Protein AF-A0A0A8EQR8-F1 (afdb_monomer)

Secondary structure (DSSP, 8-state):
---SSGGGGGGS-GGG-S---SSHHHHHHHHHHHHHHHGGGBS-HHHH-HHHHHHHHHHHHHHHHTT--EEEEEEETTTTEEEEEEE--SS-SS-TTSPPPP---

Sequence (105 aa):
MVPLEPANWLLKNASFAKGTFHDADESAAWFGKQIADYADRFDGFHAKDPETLQAQVNSARETVDQGRDVVGGWWINGGTTFYAVHLIACPNFFRPEHPCPKRLR

Solvent-accessible surface area (backbone atoms only — not comparable to full-atom values): 6282 Å² total; per-residue (Å²): 133,84,63,98,44,75,70,53,56,49,78,45,66,59,87,76,53,93,73,86,68,94,49,34,65,61,44,21,52,54,51,42,50,57,51,61,79,45,26,90,50,41,61,50,72,68,70,46,33,68,68,54,46,50,51,50,27,53,52,41,23,59,37,37,65,66,19,31,67,38,82,47,76,44,42,18,77,84,70,75,40,78,50,73,54,72,48,73,35,69,66,20,66,93,47,66,85,52,58,66,65,73,77,88,127

Foldseek 3Di:
DDDPDQLCVLVDACVVDPDDDDALLVVLVVVLVVQQVCLVFFPDPLSNDPVSSVVLSVVSSVQLNLQAKDWDWGAGPNRPDIDIDIDHGPCHPVCVVRHGHDDDD

Radius of gyration: 14.12 Å; Cα contacts (8 Å, |Δi|>4): 139; chains: 1; bounding box: 33×27×35 Å

Nearest PDB structures (foldseek):
  7sqc-assembly1_Z3  TM=4.865E-01  e=6.065E+00  Chlamydomonas reinhardtii
  4cyj-assembly1_A  TM=3.561E-01  e=2.353E+00  Thermochaetoides thermophila
  4czx-assembly1_B-2  TM=3.167E-01  e=2.353E+00  Neurospora crassa
  4czy-assembly1_B  TM=2.888E-01  e=6.065E+00  Neurospora crassa

pLDDT: mean 92.03, std 10.03, range [43.25, 98.62]

Structure (mmCIF, N/CA/C/O backbone):
data_AF-A0A0A8EQR8-F1
#
_entry.id   AF-A0A0A8EQR8-F1
#
loop_
_atom_site.group_PDB
_atom_site.id
_atom_site.type_symbol
_atom_site.label_atom_id
_atom_site.label_alt_id
_atom_site.label_comp_id
_atom_site.label_asym_id
_atom_site.label_entity_id
_atom_site.label_seq_id
_atom_site.pdbx_PDB_ins_code
_atom_site.Cartn_x
_atom_site.Cartn_y
_atom_site.Cartn_z
_atom_site.occupancy
_atom_site.B_iso_or_equiv
_atom_site.auth_seq_id
_atom_site.auth_comp_id
_atom_site.auth_asym_id
_atom_site.auth_atom_id
_atom_site.pdbx_PDB_model_num
ATOM 1 N N . MET A 1 1 ? 17.760 0.716 8.483 1.00 54.12 1 MET A N 1
ATOM 2 C CA . MET A 1 1 ? 17.9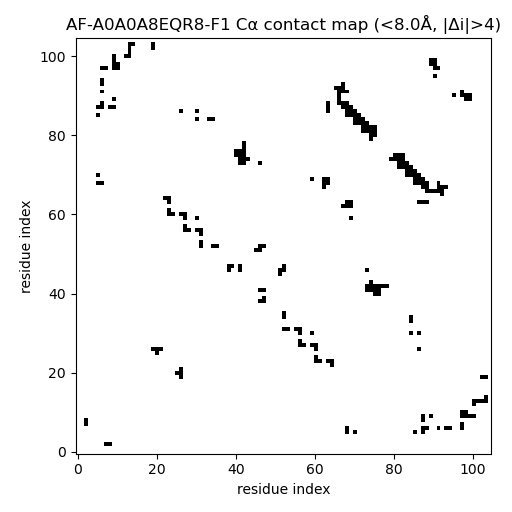04 2.081 7.932 1.00 54.12 1 MET A CA 1
ATOM 3 C C . MET A 1 1 ? 16.836 2.263 6.870 1.00 54.12 1 MET A C 1
ATOM 5 O O . MET A 1 1 ? 16.788 1.449 5.953 1.00 54.12 1 MET A O 1
ATOM 9 N N . VAL A 1 2 ? 15.964 3.256 7.039 1.00 61.03 2 VAL A N 1
ATOM 10 C CA . VAL A 1 2 ? 14.925 3.603 6.056 1.00 61.03 2 VAL A CA 1
ATOM 11 C C . VAL A 1 2 ? 15.612 4.284 4.865 1.00 61.03 2 VAL A C 1
ATOM 13 O O . VAL A 1 2 ? 16.533 5.072 5.094 1.00 61.03 2 VAL A O 1
ATOM 16 N N . PRO A 1 3 ? 15.271 3.944 3.612 1.00 68.19 3 PRO A N 1
ATOM 17 C CA . PRO A 1 3 ? 15.850 4.623 2.462 1.00 68.19 3 PRO A CA 1
ATOM 18 C C . PRO A 1 3 ? 15.478 6.114 2.436 1.00 68.19 3 PRO A C 1
ATOM 20 O O . PRO A 1 3 ? 14.398 6.492 2.875 1.00 68.19 3 PRO A O 1
ATOM 23 N N . LEU A 1 4 ? 16.377 6.942 1.891 1.00 78.94 4 LEU A N 1
ATOM 24 C CA . LEU A 1 4 ? 16.180 8.395 1.744 1.00 78.94 4 LEU A CA 1
ATOM 25 C C . LEU A 1 4 ? 15.000 8.747 0.825 1.00 78.94 4 LEU A C 1
ATOM 27 O O . LEU A 1 4 ? 14.360 9.774 1.011 1.00 78.94 4 LEU A O 1
ATOM 31 N N . GLU A 1 5 ? 14.714 7.881 -0.148 1.00 90.38 5 GLU A N 1
ATOM 32 C CA . GLU A 1 5 ? 13.605 8.013 -1.096 1.00 90.38 5 GLU A CA 1
ATOM 33 C C . GLU A 1 5 ? 12.893 6.658 -1.202 1.00 90.38 5 GLU A C 1
ATOM 35 O O . GLU A 1 5 ? 13.586 5.634 -1.171 1.00 90.38 5 GLU A O 1
ATOM 40 N N . PRO A 1 6 ? 11.559 6.608 -1.368 1.00 92.75 6 PRO A N 1
ATOM 41 C CA . PRO A 1 6 ? 10.827 5.346 -1.491 1.00 92.75 6 PRO A CA 1
ATOM 42 C C . PRO A 1 6 ? 11.402 4.420 -2.576 1.00 92.75 6 PRO A C 1
ATOM 44 O O . PRO A 1 6 ? 11.717 3.269 -2.284 1.00 92.75 6 PRO A O 1
ATOM 47 N N . ALA A 1 7 ? 11.684 4.935 -3.774 1.00 94.75 7 ALA A N 1
ATOM 48 C CA . ALA A 1 7 ? 12.271 4.164 -4.872 1.00 94.75 7 ALA A CA 1
ATOM 49 C C . ALA A 1 7 ? 13.585 3.437 -4.515 1.00 94.75 7 ALA A C 1
ATOM 51 O O . ALA A 1 7 ? 13.881 2.379 -5.069 1.00 94.75 7 ALA A O 1
ATOM 52 N N . ASN A 1 8 ? 14.365 3.928 -3.542 1.00 93.25 8 ASN A N 1
ATOM 53 C CA . ASN A 1 8 ? 15.611 3.274 -3.119 1.00 93.25 8 ASN A CA 1
ATOM 54 C C . ASN A 1 8 ? 15.380 1.928 -2.403 1.00 93.25 8 ASN A C 1
ATOM 56 O O . ASN A 1 8 ? 16.344 1.207 -2.132 1.00 93.25 8 ASN A O 1
ATOM 60 N N . TRP A 1 9 ? 14.129 1.547 -2.124 1.00 91.81 9 TRP A N 1
ATOM 61 C CA . TRP A 1 9 ? 13.776 0.168 -1.779 1.00 91.81 9 TRP A CA 1
ATOM 62 C C . TRP A 1 9 ? 14.125 -0.828 -2.894 1.00 91.81 9 TRP A C 1
ATOM 64 O O . TRP A 1 9 ? 14.521 -1.945 -2.571 1.00 91.81 9 TRP A O 1
ATOM 74 N N . LEU A 1 10 ? 14.087 -0.428 -4.172 1.00 92.50 10 LEU A N 1
ATOM 75 C CA . LEU A 1 10 ? 14.487 -1.278 -5.308 1.00 92.50 10 LEU A CA 1
ATOM 76 C C . LEU A 1 10 ? 15.977 -1.654 -5.276 1.00 92.50 10 LEU A C 1
ATOM 78 O O . LEU A 1 10 ? 16.374 -2.687 -5.807 1.00 92.50 10 LEU A O 1
ATOM 82 N N . LEU A 1 11 ? 16.803 -0.840 -4.611 1.00 90.81 11 LEU A N 1
ATOM 83 C CA . LEU A 1 11 ? 18.234 -1.095 -4.432 1.00 90.81 11 LEU A CA 1
ATOM 84 C C . LEU A 1 11 ? 18.528 -2.045 -3.261 1.00 90.81 11 LEU A C 1
ATOM 86 O O . LEU A 1 11 ? 19.671 -2.469 -3.072 1.00 90.81 11 LEU A O 1
ATOM 90 N N . LYS A 1 12 ? 17.530 -2.344 -2.420 1.00 87.62 12 LYS A N 1
ATOM 91 C CA . LYS A 1 12 ? 17.676 -3.294 -1.313 1.00 87.62 12 LYS A CA 1
ATOM 92 C C . LYS A 1 12 ? 17.541 -4.726 -1.824 1.00 87.62 12 LYS A C 1
ATOM 94 O O . LYS A 1 12 ? 17.070 -4.985 -2.926 1.00 87.62 12 LYS A O 1
ATOM 99 N N . ASN A 1 13 ? 17.975 -5.681 -1.002 1.00 87.12 13 ASN A N 1
ATOM 100 C CA . ASN A 1 13 ? 17.767 -7.090 -1.318 1.00 87.12 13 ASN A CA 1
ATOM 101 C C . ASN A 1 13 ? 16.258 -7.375 -1.420 1.00 87.12 13 ASN A C 1
ATOM 103 O O . ASN A 1 13 ? 15.488 -6.932 -0.567 1.00 87.12 13 ASN A O 1
ATOM 107 N N . ALA A 1 14 ? 15.853 -8.138 -2.437 1.00 84.06 14 ALA A N 1
ATOM 108 C CA . ALA A 1 14 ? 14.459 -8.506 -2.659 1.00 84.06 14 ALA A CA 1
ATOM 109 C C . ALA A 1 14 ? 13.826 -9.203 -1.440 1.00 84.06 14 ALA A C 1
ATOM 111 O O . ALA A 1 14 ? 12.624 -9.089 -1.244 1.00 84.06 14 ALA A O 1
ATOM 112 N N . SER A 1 15 ? 14.616 -9.860 -0.580 1.00 84.56 15 SER A N 1
ATOM 113 C CA . SER A 1 15 ? 14.138 -10.499 0.656 1.00 84.56 15 SER A CA 1
ATOM 114 C C . SER A 1 15 ? 13.469 -9.544 1.654 1.00 84.56 15 SER A C 1
ATOM 116 O O . SER A 1 15 ? 12.795 -10.000 2.576 1.00 84.56 15 SER A O 1
ATOM 118 N N . PHE A 1 16 ? 13.642 -8.227 1.495 1.00 86.25 16 PHE A N 1
ATOM 119 C CA . PHE A 1 16 ? 12.928 -7.222 2.284 1.00 86.25 16 PHE A CA 1
ATOM 120 C C . PHE A 1 16 ? 11.499 -6.970 1.787 1.00 86.25 16 PHE A C 1
ATOM 122 O O . PHE A 1 16 ? 10.684 -6.444 2.547 1.00 86.25 16 PHE A O 1
ATOM 129 N N . ALA A 1 17 ? 11.180 -7.331 0.541 1.00 89.06 17 ALA A N 1
ATOM 130 C CA . ALA A 1 17 ? 9.836 -7.190 0.003 1.00 89.06 17 ALA A CA 1
ATOM 131 C C . ALA A 1 17 ? 8.911 -8.268 0.583 1.00 89.06 17 ALA A C 1
ATOM 133 O O . ALA A 1 17 ? 9.274 -9.436 0.709 1.00 89.06 17 ALA A O 1
ATOM 134 N N . LYS A 1 18 ? 7.689 -7.863 0.939 1.00 91.19 18 LYS A N 1
ATOM 135 C CA . LYS A 1 18 ? 6.640 -8.776 1.423 1.00 91.19 18 LYS A CA 1
ATOM 136 C C . LYS A 1 18 ? 5.874 -9.463 0.292 1.00 91.19 18 LYS A C 1
ATOM 138 O O . LYS A 1 18 ? 5.190 -10.448 0.545 1.00 91.19 18 LYS A O 1
ATOM 143 N N . GLY A 1 19 ? 5.998 -8.948 -0.925 1.00 90.94 19 GLY A N 1
ATOM 144 C CA . GLY A 1 19 ? 5.374 -9.466 -2.132 1.00 90.94 19 GLY A CA 1
ATOM 145 C C . GLY A 1 19 ? 5.849 -8.686 -3.354 1.00 90.94 19 GLY A C 1
ATOM 146 O O . GLY A 1 19 ? 6.442 -7.613 -3.226 1.00 90.94 19 GLY A O 1
ATOM 147 N N . THR A 1 20 ? 5.598 -9.247 -4.529 1.00 91.44 20 THR A N 1
ATOM 148 C CA . THR A 1 20 ? 5.781 -8.600 -5.832 1.00 91.44 20 THR A CA 1
ATOM 149 C C . THR A 1 20 ? 4.519 -8.831 -6.642 1.00 91.44 20 THR A C 1
ATOM 151 O O . THR A 1 20 ? 4.003 -9.946 -6.621 1.00 91.44 20 THR A O 1
ATOM 154 N N . PHE A 1 21 ? 4.066 -7.812 -7.360 1.00 93.81 21 PHE A N 1
ATOM 155 C CA . PHE A 1 21 ? 2.794 -7.810 -8.082 1.00 93.81 21 PHE A CA 1
ATOM 156 C C . PHE A 1 21 ? 3.042 -7.470 -9.549 1.00 93.81 21 PHE A C 1
ATOM 158 O O . PHE A 1 21 ? 4.034 -6.804 -9.859 1.00 93.81 21 PHE A O 1
ATOM 165 N N . HIS A 1 22 ? 2.172 -7.936 -10.441 1.00 91.00 22 HIS A N 1
ATOM 166 C CA . HIS A 1 22 ? 2.346 -7.746 -11.887 1.00 91.00 22 HIS A CA 1
ATOM 167 C C . HIS A 1 22 ? 1.389 -6.713 -12.487 1.00 91.00 22 HIS A C 1
ATOM 169 O O . HIS A 1 22 ? 1.596 -6.299 -13.627 1.00 91.00 22 HIS A O 1
ATOM 175 N N . ASP A 1 23 ? 0.391 -6.271 -11.721 1.00 93.94 23 ASP A N 1
ATOM 176 C CA . ASP A 1 23 ? -0.531 -5.214 -12.115 1.00 93.94 23 ASP A CA 1
ATOM 177 C C . ASP A 1 23 ? -0.981 -4.342 -10.923 1.00 93.94 23 ASP A C 1
ATOM 179 O O . ASP A 1 23 ? -0.748 -4.640 -9.742 1.00 93.94 23 ASP A O 1
ATOM 183 N N . ALA A 1 24 ? -1.587 -3.201 -11.260 1.00 96.50 24 ALA A N 1
ATOM 184 C CA . ALA A 1 24 ? -2.046 -2.207 -10.299 1.00 96.50 24 ALA A CA 1
ATOM 185 C C . ALA A 1 24 ? -3.182 -2.727 -9.405 1.00 96.50 24 ALA A C 1
ATOM 187 O O . ALA A 1 24 ? -3.229 -2.386 -8.223 1.00 96.50 24 ALA A O 1
ATOM 188 N N . ASP A 1 25 ? -4.071 -3.563 -9.942 1.00 97.88 25 ASP A N 1
ATOM 189 C CA . ASP A 1 25 ? -5.219 -4.108 -9.220 1.00 97.88 25 ASP A CA 1
ATOM 190 C C . ASP A 1 25 ? -4.773 -5.089 -8.125 1.00 97.88 25 ASP A C 1
ATOM 192 O O . ASP A 1 25 ? -5.201 -4.976 -6.974 1.00 97.88 25 ASP A O 1
ATOM 196 N N . GLU A 1 26 ? -3.849 -5.995 -8.446 1.00 97.81 26 GLU A N 1
ATOM 197 C CA . GLU A 1 26 ? -3.264 -6.963 -7.517 1.00 97.81 26 GLU A CA 1
ATOM 198 C C . GLU A 1 26 ? -2.561 -6.254 -6.350 1.00 97.81 26 GLU A C 1
ATOM 200 O O . GLU A 1 26 ? -2.802 -6.556 -5.174 1.00 97.81 26 GLU A O 1
ATOM 205 N N . SER A 1 27 ? -1.717 -5.268 -6.663 1.00 97.12 27 SER A N 1
ATOM 206 C CA . SER A 1 27 ? -0.979 -4.516 -5.644 1.00 97.12 27 SER A CA 1
ATOM 207 C C . SER A 1 27 ? -1.892 -3.652 -4.764 1.00 97.12 27 SER A C 1
ATOM 209 O O . SER A 1 27 ? -1.701 -3.604 -3.544 1.00 97.12 27 SER A O 1
ATOM 211 N N . ALA A 1 28 ? -2.922 -3.025 -5.341 1.00 98.06 28 ALA A N 1
ATOM 212 C CA . ALA A 1 28 ? -3.906 -2.243 -4.601 1.00 98.06 28 ALA A CA 1
ATOM 213 C C . ALA A 1 28 ? -4.777 -3.123 -3.696 1.00 98.06 28 ALA A C 1
ATOM 215 O O . ALA A 1 28 ? -5.023 -2.759 -2.545 1.00 98.06 28 ALA A O 1
ATOM 216 N N . ALA A 1 29 ? -5.185 -4.307 -4.159 1.00 98.19 29 ALA A N 1
ATOM 217 C CA . ALA A 1 29 ? -5.901 -5.278 -3.336 1.00 98.19 29 ALA A CA 1
ATOM 218 C C . ALA A 1 29 ? -5.050 -5.741 -2.143 1.00 98.19 29 ALA A C 1
ATOM 220 O O . ALA A 1 29 ? -5.540 -5.798 -1.010 1.00 98.19 29 ALA A O 1
ATOM 221 N N . TRP A 1 30 ? -3.757 -6.011 -2.362 1.00 98.00 30 TRP A N 1
ATOM 222 C CA . TRP A 1 30 ? -2.837 -6.349 -1.276 1.00 98.00 30 TRP A CA 1
ATOM 223 C C . TRP A 1 30 ? -2.689 -5.205 -0.267 1.00 98.00 30 TRP A C 1
ATOM 225 O O . TRP A 1 30 ? -2.776 -5.450 0.939 1.00 98.00 30 TRP A O 1
ATOM 235 N N . PHE A 1 31 ? -2.514 -3.967 -0.742 1.00 98.31 31 PHE A N 1
ATOM 236 C CA . PHE A 1 31 ? -2.436 -2.771 0.102 1.00 98.31 31 PHE A CA 1
ATOM 237 C C . PHE A 1 31 ? -3.717 -2.575 0.917 1.00 98.31 31 PHE A C 1
ATOM 239 O O . PHE A 1 31 ? -3.646 -2.410 2.134 1.00 98.31 31 PHE A O 1
ATOM 246 N N . GLY A 1 32 ? -4.880 -2.689 0.270 1.00 98.06 32 GLY A N 1
ATOM 247 C CA . GLY A 1 32 ? -6.197 -2.627 0.901 1.00 98.06 32 GLY A CA 1
ATOM 248 C C . GLY A 1 32 ? -6.359 -3.646 2.021 1.00 98.06 32 GLY A C 1
ATOM 249 O O . GLY A 1 32 ? -6.795 -3.300 3.117 1.00 98.06 32 GLY A O 1
ATOM 250 N N . LYS A 1 33 ? -5.913 -4.884 1.792 1.00 98.00 33 LYS A N 1
ATOM 251 C CA . LYS A 1 33 ? -5.894 -5.912 2.833 1.00 98.00 33 LYS A CA 1
ATOM 252 C C . LYS A 1 33 ? -5.005 -5.514 4.016 1.00 98.00 33 LYS A C 1
ATOM 254 O O . LYS A 1 33 ? -5.439 -5.657 5.153 1.00 98.00 33 LYS A O 1
ATOM 259 N N . GLN A 1 34 ? -3.793 -5.000 3.773 1.00 97.75 34 GLN A N 1
ATOM 260 C CA . GLN A 1 34 ? -2.889 -4.602 4.864 1.00 97.75 34 GLN A CA 1
ATOM 261 C C . GLN A 1 34 ? -3.509 -3.518 5.751 1.00 97.75 34 GLN A C 1
ATOM 263 O O . GLN A 1 34 ? -3.447 -3.616 6.976 1.00 97.75 34 GLN A O 1
ATOM 268 N N . ILE A 1 35 ? -4.118 -2.496 5.141 1.00 97.50 35 ILE A N 1
ATOM 269 C CA . ILE A 1 35 ? -4.708 -1.384 5.893 1.00 97.50 35 ILE A CA 1
ATOM 270 C C . ILE A 1 35 ? -6.003 -1.793 6.596 1.00 97.50 35 ILE A C 1
ATOM 272 O O . ILE A 1 35 ? -6.219 -1.374 7.727 1.00 97.50 35 ILE A O 1
ATOM 276 N N . ALA A 1 36 ? -6.828 -2.650 5.986 1.00 97.12 36 ALA A N 1
ATOM 277 C CA . ALA A 1 36 ? -8.047 -3.161 6.608 1.00 97.12 36 ALA A CA 1
ATOM 278 C C . ALA A 1 36 ? -7.734 -4.060 7.816 1.00 97.12 36 ALA A C 1
ATOM 280 O O . ALA A 1 36 ? -8.340 -3.895 8.872 1.00 97.12 36 ALA A O 1
ATOM 281 N N . ASP A 1 37 ? -6.737 -4.945 7.696 1.00 96.56 37 ASP A N 1
ATOM 282 C CA . ASP A 1 37 ? -6.297 -5.847 8.773 1.00 96.56 37 ASP A CA 1
ATOM 283 C C . ASP A 1 37 ? -5.730 -5.101 10.000 1.00 96.56 37 ASP A C 1
ATOM 285 O O . ASP A 1 37 ? -5.620 -5.683 11.082 1.00 96.56 37 ASP A O 1
ATOM 289 N N . TYR A 1 38 ? -5.321 -3.838 9.835 1.00 96.00 38 TYR A N 1
ATOM 290 C CA . TYR A 1 38 ? -4.758 -2.991 10.895 1.00 96.00 38 TYR A CA 1
ATOM 291 C C . TYR A 1 38 ? -5.639 -1.793 11.278 1.00 96.00 38 TYR A C 1
ATOM 293 O O . TYR A 1 38 ? -5.274 -1.054 12.196 1.00 96.00 38 TYR A O 1
ATOM 301 N N . ALA A 1 39 ? -6.779 -1.592 10.612 1.00 95.81 39 ALA A N 1
ATOM 302 C CA . ALA A 1 39 ? -7.591 -0.384 10.745 1.00 95.81 39 ALA A CA 1
ATOM 303 C C . ALA A 1 39 ? -8.066 -0.136 12.183 1.00 95.81 39 ALA A C 1
ATOM 305 O O . ALA A 1 39 ? -8.052 0.995 12.669 1.00 95.81 39 ALA A O 1
ATOM 306 N N . ASP A 1 40 ? -8.433 -1.195 12.904 1.00 95.31 40 ASP A N 1
ATOM 307 C CA . ASP A 1 40 ? -8.881 -1.130 14.296 1.00 95.31 40 ASP A CA 1
ATOM 308 C C . ASP A 1 40 ? -7.838 -0.499 15.238 1.00 95.31 40 ASP A C 1
ATOM 310 O O . ASP A 1 40 ? -8.212 0.159 16.216 1.00 95.31 40 ASP A O 1
ATOM 314 N N . ARG A 1 41 ? -6.547 -0.609 14.904 1.00 96.12 41 ARG A N 1
ATOM 315 C CA . ARG A 1 41 ? -5.411 -0.087 15.681 1.00 96.12 41 ARG A CA 1
ATOM 316 C C . ARG A 1 41 ? -5.023 1.352 15.359 1.00 96.12 41 ARG A C 1
ATOM 318 O O . ARG A 1 41 ? -4.224 1.912 16.105 1.00 96.12 41 ARG A O 1
ATOM 325 N N . PHE A 1 42 ? -5.530 1.948 14.281 1.00 96.62 42 PHE A N 1
ATOM 326 C CA . PHE A 1 42 ? -5.196 3.338 13.949 1.00 96.62 42 PHE A CA 1
ATOM 327 C C . PHE A 1 42 ? -5.679 4.287 15.054 1.00 96.62 42 PHE A C 1
ATOM 329 O O . PHE A 1 42 ? -6.661 4.016 15.731 1.00 96.62 42 PHE A O 1
ATOM 336 N N . ASP A 1 43 ? -5.009 5.403 15.299 1.00 94.25 43 ASP A N 1
ATOM 337 C CA . ASP A 1 43 ? -5.470 6.313 16.358 1.00 94.25 43 ASP A CA 1
ATOM 338 C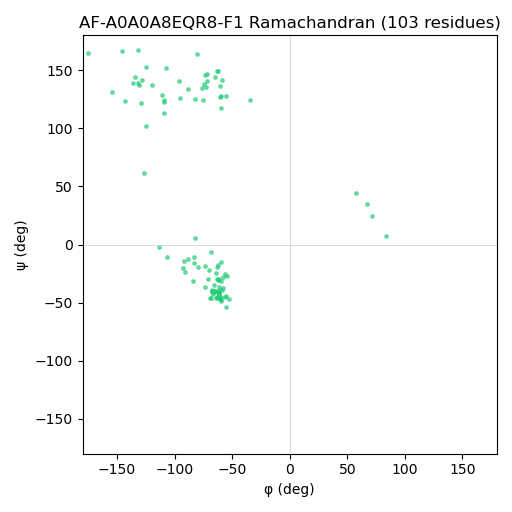 C . ASP A 1 43 ? -6.566 7.268 15.853 1.00 94.25 43 ASP A C 1
ATOM 340 O O . ASP A 1 43 ? -7.473 7.644 16.595 1.00 94.25 43 ASP A O 1
ATOM 344 N N . GLY A 1 44 ? -6.523 7.645 14.571 1.00 90.12 44 GLY A N 1
ATOM 345 C CA . GLY A 1 44 ? -7.479 8.580 13.975 1.00 90.12 44 GLY A CA 1
ATOM 346 C C . GLY A 1 44 ? -8.787 7.909 13.560 1.00 90.12 44 GLY A C 1
ATOM 347 O O . GLY A 1 44 ? -8.767 6.996 12.743 1.00 90.12 44 GLY A O 1
ATOM 348 N N . PHE A 1 45 ? -9.932 8.407 14.036 1.00 86.94 45 PHE A N 1
ATOM 349 C CA . PHE A 1 45 ? -11.254 7.886 13.646 1.00 86.94 45 PHE A CA 1
ATOM 350 C C . PHE A 1 45 ? -11.481 7.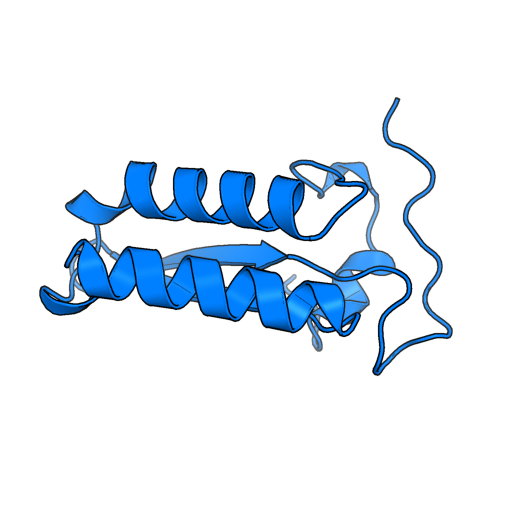908 12.129 1.00 86.94 45 PHE A C 1
ATOM 352 O O . PHE A 1 45 ? -11.883 6.899 11.562 1.00 86.94 45 PHE A O 1
ATOM 359 N N . HIS A 1 46 ? -11.128 9.011 11.460 1.00 90.12 46 HIS A N 1
ATOM 360 C CA . HIS A 1 46 ? -11.188 9.106 9.997 1.00 90.12 46 HIS A CA 1
ATOM 361 C C . HIS A 1 46 ? -10.264 8.107 9.293 1.00 90.12 46 HIS A C 1
ATOM 363 O O . HIS A 1 46 ? -10.581 7.642 8.211 1.00 90.12 46 HIS A O 1
ATOM 369 N N . ALA A 1 47 ? -9.135 7.731 9.899 1.00 89.94 47 ALA A N 1
ATOM 370 C CA . ALA A 1 47 ? -8.225 6.768 9.286 1.00 89.94 47 ALA A CA 1
ATOM 371 C C . ALA 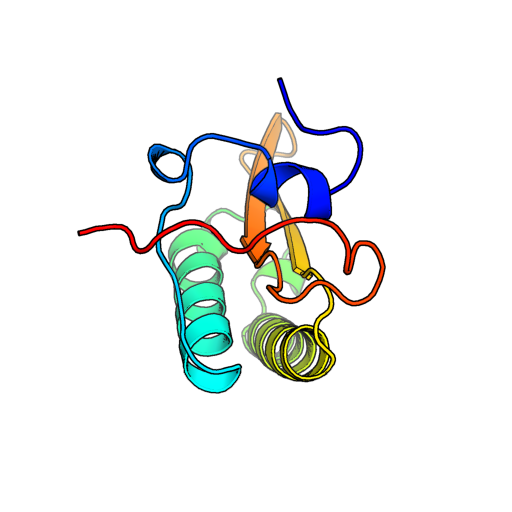A 1 47 ? -8.798 5.340 9.255 1.00 89.94 47 ALA A C 1
ATOM 373 O O . ALA A 1 47 ? -8.344 4.539 8.444 1.00 89.94 47 ALA A O 1
ATOM 374 N N . LYS A 1 48 ? -9.772 5.024 10.121 1.00 92.94 48 LYS A N 1
ATOM 375 C CA . LYS A 1 48 ? -10.457 3.716 10.173 1.00 92.94 48 LYS A CA 1
ATOM 376 C C . LYS A 1 48 ? -11.715 3.656 9.324 1.00 92.94 48 LYS A C 1
ATOM 378 O O . LYS A 1 48 ? -12.285 2.580 9.166 1.00 92.94 48 LYS A O 1
ATOM 383 N N . ASP A 1 49 ? -12.196 4.814 8.889 1.00 95.88 49 ASP A N 1
ATOM 384 C CA . ASP A 1 49 ? -13.453 4.929 8.174 1.00 95.88 49 ASP A CA 1
ATOM 385 C C . ASP A 1 49 ? -13.395 4.107 6.868 1.00 95.88 49 ASP A C 1
ATOM 387 O O . ASP A 1 49 ? -12.447 4.274 6.093 1.00 95.88 49 ASP A O 1
ATOM 391 N N . PRO A 1 50 ? -14.362 3.204 6.611 1.00 95.50 50 PRO A N 1
ATOM 392 C CA . PRO A 1 50 ? -14.321 2.327 5.443 1.00 95.50 50 PRO A CA 1
ATOM 393 C C . PRO A 1 50 ? -14.254 3.073 4.107 1.00 95.50 50 PRO A C 1
ATOM 395 O O . PRO A 1 50 ? -13.543 2.629 3.205 1.00 95.50 50 PRO A O 1
ATOM 398 N N . GLU A 1 51 ? -14.946 4.209 3.975 1.00 97.25 51 GLU A N 1
ATOM 399 C CA . GLU A 1 51 ? -14.901 5.018 2.750 1.00 97.25 51 GLU A CA 1
ATOM 400 C C . GLU A 1 51 ? -13.513 5.637 2.563 1.00 97.25 51 GLU A C 1
ATOM 402 O O . GLU A 1 51 ? -12.952 5.613 1.466 1.00 97.25 51 GLU A O 1
ATOM 407 N N . THR A 1 52 ? -12.909 6.107 3.653 1.00 97.00 52 THR A N 1
ATOM 408 C CA . THR A 1 52 ? -11.545 6.644 3.672 1.00 97.00 52 THR A CA 1
ATOM 409 C C . THR A 1 52 ? -10.501 5.576 3.336 1.00 97.00 52 THR A C 1
ATOM 411 O O . THR A 1 52 ? -9.550 5.848 2.597 1.00 97.00 52 THR A O 1
ATOM 414 N N . LEU A 1 53 ? -10.652 4.347 3.839 1.00 97.50 53 LEU A N 1
ATOM 415 C CA . LEU A 1 53 ? -9.784 3.224 3.466 1.00 97.50 53 LEU A CA 1
ATOM 416 C C . LEU A 1 53 ? -9.941 2.884 1.979 1.00 97.50 53 LEU A C 1
ATOM 418 O O . LEU A 1 53 ? -8.940 2.766 1.274 1.00 97.50 53 LEU A O 1
ATOM 422 N N . GLN A 1 54 ? -11.174 2.803 1.474 1.00 98.38 54 GLN A N 1
ATOM 423 C CA . GLN A 1 54 ? -11.431 2.513 0.064 1.00 98.38 54 GLN A CA 1
ATOM 424 C C . GLN A 1 54 ? -10.873 3.602 -0.866 1.00 98.38 54 GLN A C 1
ATOM 426 O O . GLN A 1 54 ? -10.276 3.288 -1.897 1.00 98.38 54 GLN A O 1
ATOM 431 N N 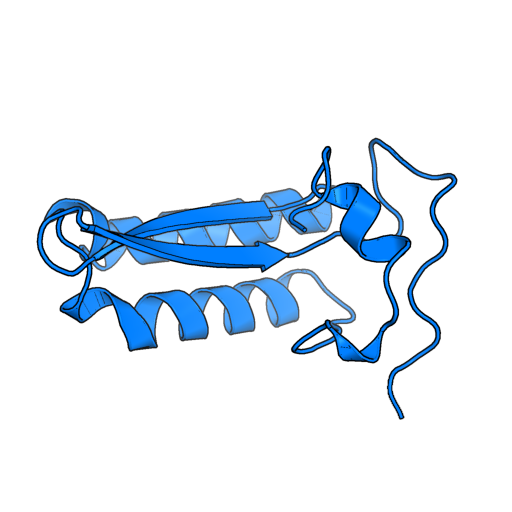. ALA A 1 55 ? -11.004 4.878 -0.496 1.00 98.25 55 ALA A N 1
ATOM 432 C CA . ALA A 1 55 ? -10.426 5.989 -1.248 1.00 98.25 55 ALA A CA 1
ATOM 433 C C . ALA A 1 55 ? -8.891 5.894 -1.326 1.00 98.25 55 ALA A C 1
ATOM 435 O O . ALA A 1 55 ? -8.308 6.144 -2.382 1.00 98.25 55 ALA A O 1
ATOM 436 N N . GLN A 1 56 ? -8.233 5.473 -0.239 1.00 98.12 56 GLN A N 1
ATOM 437 C CA . GLN A 1 56 ? -6.787 5.226 -0.232 1.00 98.12 56 GLN A CA 1
ATOM 438 C C . GLN A 1 56 ? -6.395 4.062 -1.149 1.00 98.12 56 GLN A C 1
ATOM 440 O O . GLN A 1 56 ? -5.398 4.175 -1.857 1.00 98.12 56 GLN A O 1
ATOM 445 N N . VAL A 1 57 ? -7.178 2.977 -1.193 1.00 98.56 57 VAL A N 1
ATOM 446 C CA . VAL A 1 57 ? -6.943 1.855 -2.123 1.00 98.56 57 VAL A CA 1
ATOM 447 C C . VAL A 1 57 ? -7.060 2.307 -3.577 1.00 98.56 57 VAL A C 1
ATOM 449 O O . VAL A 1 57 ? -6.184 1.998 -4.385 1.00 98.56 57 VAL A O 1
ATOM 452 N N . ASN A 1 58 ? -8.099 3.075 -3.909 1.00 98.62 58 ASN A N 1
ATOM 453 C CA . ASN A 1 58 ? -8.306 3.577 -5.269 1.00 98.62 58 ASN A CA 1
ATOM 454 C C . ASN A 1 58 ? -7.161 4.509 -5.696 1.00 98.62 58 ASN A C 1
ATOM 456 O O . ASN A 1 58 ? -6.589 4.338 -6.770 1.00 98.62 58 ASN A O 1
ATOM 460 N N . SER A 1 59 ? -6.761 5.431 -4.816 1.00 98.50 59 SER A N 1
ATOM 461 C CA . SER A 1 59 ? -5.618 6.321 -5.051 1.00 98.50 59 SER A CA 1
ATOM 462 C C . SER A 1 59 ? -4.305 5.545 -5.208 1.00 98.50 59 SER A C 1
ATOM 464 O O . SER A 1 59 ? -3.505 5.842 -6.099 1.00 98.50 59 SER A O 1
ATOM 466 N N . ALA A 1 60 ? -4.094 4.505 -4.393 1.00 98.56 60 ALA A N 1
ATOM 467 C CA . ALA A 1 60 ? -2.926 3.641 -4.507 1.00 98.56 60 ALA A CA 1
ATOM 468 C C . ALA A 1 60 ? -2.878 2.952 -5.876 1.00 98.56 60 ALA A C 1
ATOM 470 O O . ALA A 1 60 ? -1.842 3.017 -6.534 1.00 98.56 60 ALA A O 1
ATOM 471 N N . ARG A 1 61 ? -4.001 2.375 -6.329 1.00 98.62 61 ARG A N 1
ATOM 472 C CA . ARG A 1 61 ? -4.145 1.750 -7.653 1.00 98.62 61 ARG A CA 1
ATOM 473 C C . ARG A 1 61 ? -3.776 2.715 -8.778 1.00 98.62 61 ARG A C 1
ATOM 475 O O . ARG A 1 61 ? -2.937 2.395 -9.611 1.00 98.62 61 ARG A O 1
ATOM 482 N N . GLU A 1 62 ? -4.386 3.897 -8.796 1.00 98.56 62 GLU A N 1
ATOM 483 C CA . GLU A 1 62 ? -4.129 4.914 -9.824 1.00 98.56 62 GLU A CA 1
ATOM 484 C C . GLU A 1 62 ? -2.665 5.376 -9.821 1.00 98.56 62 GLU A C 1
ATOM 486 O O . GLU A 1 62 ? -2.074 5.610 -10.873 1.00 98.56 62 GLU A O 1
ATOM 491 N N . THR A 1 63 ? -2.057 5.475 -8.638 1.00 98.31 63 THR A N 1
ATOM 492 C CA . THR A 1 63 ? -0.663 5.905 -8.480 1.00 98.31 63 THR A CA 1
ATOM 493 C C . THR A 1 63 ? 0.319 4.863 -9.016 1.00 98.31 63 THR A C 1
ATOM 495 O O . THR A 1 63 ? 1.238 5.216 -9.760 1.00 98.31 63 THR A O 1
ATOM 498 N N . VAL A 1 64 ? 0.133 3.582 -8.683 1.00 97.38 64 VAL A N 1
ATOM 499 C CA . VAL A 1 64 ? 1.023 2.516 -9.172 1.00 97.38 64 VAL A CA 1
ATOM 500 C C . VAL A 1 64 ? 0.837 2.238 -10.663 1.00 97.38 64 VAL A C 1
ATOM 502 O O . VAL A 1 64 ? 1.818 1.913 -11.326 1.00 97.38 64 VAL A O 1
ATOM 505 N N . ASP A 1 65 ? -0.366 2.439 -11.213 1.00 97.19 65 ASP A N 1
ATOM 506 C CA . ASP A 1 65 ? -0.634 2.345 -12.659 1.00 97.19 65 ASP A CA 1
ATOM 507 C C . ASP A 1 65 ? 0.175 3.385 -13.459 1.00 97.19 65 ASP A C 1
ATOM 509 O O . ASP A 1 65 ? 0.620 3.139 -14.577 1.00 97.19 65 ASP A O 1
ATOM 513 N N . GLN A 1 66 ? 0.478 4.529 -12.837 1.00 96.88 66 GLN A N 1
ATOM 514 C CA . GLN A 1 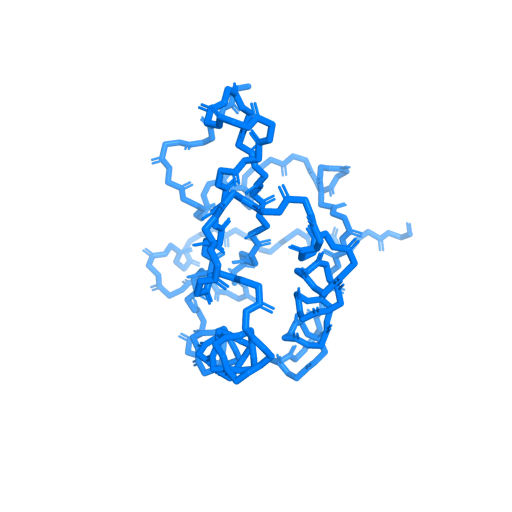66 ? 1.374 5.556 -13.384 1.00 96.88 66 GLN A CA 1
ATOM 515 C C . GLN A 1 66 ? 2.867 5.258 -13.143 1.00 96.88 66 GLN A C 1
ATOM 517 O O . GLN A 1 66 ? 3.720 6.103 -13.426 1.00 96.88 66 GLN A O 1
ATOM 522 N N . GLY A 1 67 ? 3.209 4.093 -12.584 1.00 96.69 67 GLY A N 1
ATOM 523 C CA . GLY A 1 67 ? 4.582 3.719 -12.241 1.00 96.69 67 GLY A CA 1
ATOM 524 C C . GLY A 1 67 ? 5.156 4.494 -11.050 1.00 96.69 67 GLY A C 1
ATOM 525 O O . GLY A 1 67 ? 6.373 4.652 -10.950 1.00 96.69 67 GLY A O 1
ATOM 526 N N . ARG A 1 68 ? 4.313 5.024 -10.154 1.00 97.50 68 ARG A N 1
ATOM 527 C CA . ARG A 1 68 ? 4.737 5.845 -9.007 1.00 97.50 68 ARG A CA 1
ATOM 528 C C . ARG A 1 68 ? 4.604 5.075 -7.693 1.00 97.50 68 ARG A C 1
ATOM 530 O O . ARG A 1 68 ? 3.758 4.197 -7.550 1.00 97.50 68 ARG A O 1
ATOM 537 N N . ASP A 1 69 ? 5.445 5.425 -6.725 1.00 97.62 69 ASP A N 1
ATOM 538 C CA . ASP A 1 69 ? 5.430 4.799 -5.401 1.00 97.62 69 ASP A CA 1
ATOM 539 C C . ASP A 1 69 ? 4.224 5.257 -4.573 1.00 97.62 69 ASP A C 1
ATOM 541 O O . ASP A 1 69 ? 3.834 6.426 -4.606 1.00 97.62 69 ASP A O 1
ATOM 545 N N . VAL A 1 70 ? 3.694 4.348 -3.757 1.00 97.94 70 VAL A N 1
ATOM 546 C CA . VAL A 1 70 ? 2.688 4.633 -2.729 1.00 97.94 70 VAL A CA 1
ATOM 547 C C . VAL A 1 70 ? 3.332 4.454 -1.365 1.00 97.94 70 VAL A C 1
ATOM 549 O O . VAL A 1 70 ? 3.925 3.415 -1.073 1.00 97.94 70 VAL A O 1
ATOM 552 N N . VAL A 1 71 ? 3.186 5.459 -0.507 1.00 95.62 71 VAL A N 1
ATOM 553 C CA . VAL A 1 71 ? 3.661 5.438 0.879 1.00 95.62 71 VAL A CA 1
ATOM 554 C C . VAL A 1 71 ? 2.473 5.738 1.784 1.00 95.62 71 VAL A C 1
ATOM 556 O O . VAL A 1 71 ? 2.055 6.886 1.905 1.00 95.62 71 VAL A O 1
ATOM 559 N N . GLY A 1 72 ? 1.915 4.695 2.394 1.00 95.31 72 GLY A N 1
ATOM 560 C CA . GLY A 1 72 ? 0.879 4.804 3.416 1.00 95.31 72 GLY A CA 1
ATOM 561 C C . GLY A 1 72 ? 1.482 4.746 4.816 1.00 95.31 72 GLY A C 1
ATOM 562 O O . GLY A 1 72 ? 2.403 3.962 5.063 1.00 95.31 72 GLY A O 1
ATOM 563 N N . GLY A 1 73 ? 0.965 5.563 5.732 1.00 94.88 73 GLY A N 1
ATOM 564 C CA . GLY A 1 73 ? 1.479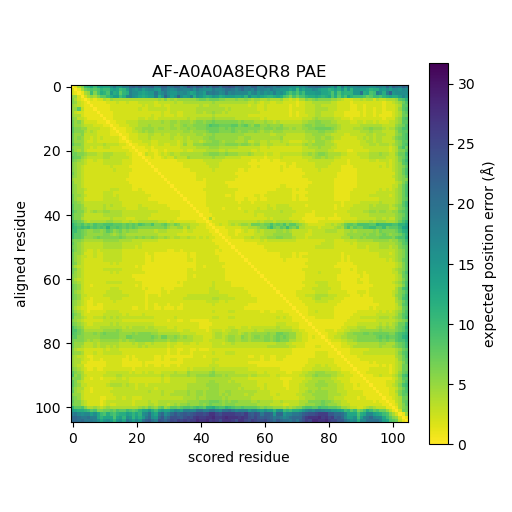 5.651 7.092 1.00 94.88 73 GLY A CA 1
ATOM 565 C C . GLY A 1 73 ? 0.433 6.122 8.097 1.00 94.88 73 GLY A C 1
ATOM 566 O O . GLY A 1 73 ? -0.234 7.131 7.875 1.00 94.88 73 GLY A O 1
ATOM 567 N N . TRP A 1 74 ? 0.311 5.398 9.209 1.00 96.50 74 TRP A N 1
ATOM 568 C CA . TRP A 1 74 ? -0.706 5.619 10.235 1.00 96.50 74 TRP A CA 1
ATOM 569 C C . TRP A 1 74 ? -0.095 5.541 11.632 1.00 96.50 74 TRP A C 1
ATOM 571 O O . TRP A 1 74 ? 0.715 4.660 11.931 1.00 96.50 74 TRP A O 1
ATOM 581 N N . TRP A 1 75 ? -0.520 6.452 12.505 1.00 96.19 75 TRP A N 1
ATOM 582 C CA . TRP A 1 75 ? -0.222 6.380 13.932 1.00 96.19 75 TRP A CA 1
ATOM 583 C C . TRP A 1 75 ? -1.099 5.326 14.607 1.00 96.19 75 TRP A C 1
ATOM 585 O O . TRP A 1 75 ? -2.304 5.260 14.345 1.00 96.19 75 TRP A O 1
ATOM 595 N N . ILE A 1 76 ? -0.469 4.512 15.452 1.00 96.25 76 ILE A N 1
ATOM 596 C CA . ILE A 1 76 ? -1.109 3.519 16.314 1.00 96.25 76 ILE A CA 1
ATOM 597 C C . ILE A 1 76 ? -0.564 3.646 17.744 1.00 96.25 76 ILE A C 1
ATOM 599 O O . ILE A 1 76 ? 0.498 4.239 17.979 1.00 96.25 76 ILE A O 1
ATOM 603 N N . ASN A 1 77 ? -1.235 2.989 18.695 1.00 94.88 77 ASN A N 1
ATOM 604 C CA . ASN A 1 77 ? -0.837 2.946 20.106 1.00 94.88 77 ASN A CA 1
ATOM 605 C C . ASN A 1 77 ? -0.727 4.349 20.732 1.00 94.88 77 ASN A C 1
ATOM 607 O O . ASN A 1 77 ? 0.255 4.655 21.417 1.00 94.88 77 ASN A O 1
ATOM 611 N N . GLY A 1 78 ? -1.704 5.221 20.474 1.00 93.31 78 GLY A N 1
ATOM 612 C CA . GLY A 1 78 ? -1.738 6.572 21.033 1.00 93.31 78 GLY A CA 1
ATOM 613 C C . GLY A 1 78 ? -0.619 7.479 20.514 1.00 93.31 78 GLY A C 1
ATOM 614 O O . GLY A 1 78 ? -0.079 8.282 21.271 1.00 93.31 78 GLY A O 1
ATOM 615 N N . GLY A 1 79 ? -0.231 7.329 19.248 1.00 93.19 79 GLY A N 1
ATOM 616 C CA . GLY A 1 79 ? 0.764 8.163 18.575 1.00 93.19 79 GLY A CA 1
ATOM 617 C C . GLY A 1 79 ? 2.213 7.751 18.818 1.00 93.19 79 GLY A C 1
ATOM 618 O O . GLY A 1 79 ? 3.128 8.466 18.420 1.00 93.19 79 GLY A O 1
ATOM 619 N N . THR A 1 80 ? 2.452 6.617 19.474 1.00 94.69 80 THR A N 1
ATOM 620 C CA . THR A 1 80 ? 3.811 6.184 19.848 1.00 94.69 80 THR A CA 1
ATOM 621 C C . THR A 1 80 ? 4.457 5.269 18.817 1.00 94.69 80 THR A C 1
ATOM 623 O O . THR A 1 80 ? 5.677 5.111 18.799 1.00 94.69 80 THR A O 1
ATOM 626 N N . THR A 1 81 ? 3.653 4.640 17.961 1.00 95.38 81 THR A N 1
ATOM 627 C CA . THR A 1 81 ? 4.118 3.680 16.961 1.00 95.38 81 THR A CA 1
ATOM 628 C C . THR A 1 81 ? 3.573 4.058 15.593 1.00 95.38 81 THR A C 1
ATOM 630 O O . THR A 1 81 ? 2.421 4.466 15.466 1.00 95.38 81 THR A O 1
ATOM 633 N N . PHE A 1 82 ? 4.395 3.892 14.560 1.00 93.06 82 PHE A N 1
ATOM 634 C CA . PHE A 1 82 ? 4.005 4.155 13.182 1.00 93.06 82 PHE A CA 1
ATOM 635 C C . PHE A 1 82 ? 3.875 2.843 12.410 1.00 93.06 82 PHE A C 1
ATOM 637 O O . PHE A 1 82 ? 4.831 2.068 12.328 1.00 93.06 82 PHE A O 1
ATOM 644 N N . TYR A 1 83 ? 2.696 2.592 11.849 1.00 95.88 83 TYR A N 1
ATOM 645 C CA . TYR A 1 83 ? 2.461 1.508 10.904 1.00 95.88 83 TYR A CA 1
ATOM 646 C C . TYR A 1 83 ? 2.586 2.064 9.489 1.00 95.88 83 TYR A C 1
ATOM 648 O O . TYR A 1 83 ? 1.932 3.050 9.164 1.00 95.88 83 TYR A O 1
ATOM 656 N N . ALA A 1 84 ? 3.427 1.455 8.654 1.00 94.31 84 ALA A N 1
ATOM 657 C CA . ALA A 1 84 ? 3.667 1.922 7.295 1.00 94.31 84 ALA A CA 1
ATOM 658 C C . ALA A 1 84 ? 3.556 0.774 6.291 1.00 94.31 84 ALA A C 1
ATOM 660 O O . ALA A 1 84 ? 4.083 -0.318 6.519 1.00 94.31 84 ALA A O 1
ATOM 661 N N . VAL A 1 85 ? 2.898 1.047 5.168 1.00 96.75 85 VAL A N 1
ATOM 662 C CA . VAL A 1 85 ? 2.729 0.115 4.049 1.00 96.75 85 VAL A CA 1
ATOM 663 C C . VAL A 1 85 ? 3.142 0.844 2.783 1.00 96.75 85 VAL A C 1
ATOM 665 O O . VAL A 1 85 ? 2.596 1.900 2.468 1.00 96.75 85 VAL A O 1
ATOM 668 N N . HIS A 1 86 ? 4.125 0.304 2.067 1.00 96.25 86 HIS A N 1
ATOM 669 C CA . HIS A 1 86 ? 4.648 0.920 0.851 1.00 96.25 86 HIS A CA 1
ATOM 670 C C . HIS A 1 86 ? 4.456 -0.012 -0.347 1.00 96.25 86 HIS A C 1
ATOM 672 O O . HIS A 1 86 ? 4.747 -1.205 -0.246 1.00 96.25 86 HIS A O 1
ATOM 678 N N . LEU A 1 87 ? 4.037 0.545 -1.482 1.00 97.19 87 LEU A N 1
ATOM 679 C CA . LEU A 1 87 ? 4.147 -0.089 -2.795 1.00 97.19 87 LEU A CA 1
ATOM 680 C C . LEU A 1 87 ? 5.204 0.670 -3.583 1.00 97.19 87 LEU A C 1
ATOM 682 O O . LEU A 1 87 ? 5.106 1.886 -3.734 1.00 97.19 87 LEU A O 1
ATOM 686 N N . ILE A 1 88 ? 6.219 -0.042 -4.057 1.00 96.50 88 ILE A N 1
ATOM 687 C CA . ILE A 1 88 ? 7.325 0.558 -4.799 1.00 96.50 88 ILE A CA 1
ATOM 688 C C . ILE A 1 88 ? 7.190 0.124 -6.248 1.00 96.50 88 ILE A C 1
ATOM 690 O O . ILE A 1 88 ? 7.287 -1.068 -6.547 1.00 96.50 88 ILE A O 1
ATOM 694 N N . ALA A 1 89 ? 6.912 1.080 -7.126 1.00 95.94 89 AL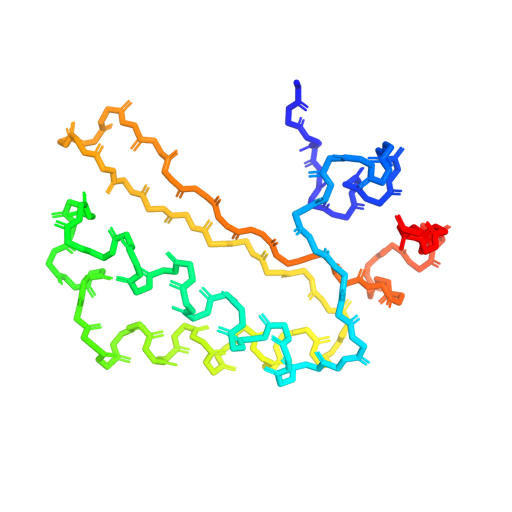A A N 1
ATOM 695 C CA . ALA A 1 89 ? 6.652 0.794 -8.525 1.00 95.94 89 ALA A CA 1
ATOM 696 C C . ALA A 1 89 ? 7.942 0.388 -9.236 1.00 95.94 89 ALA A C 1
ATOM 698 O O . ALA A 1 89 ? 9.006 0.966 -9.000 1.00 95.94 89 ALA A O 1
ATOM 699 N N . CYS A 1 90 ? 7.841 -0.597 -10.128 1.00 92.88 90 CYS A N 1
ATOM 700 C CA . CYS A 1 90 ? 8.926 -0.940 -11.030 1.00 92.88 90 CYS A CA 1
ATOM 701 C C . CYS A 1 90 ? 8.411 -1.355 -12.420 1.00 92.88 90 CYS A C 1
ATOM 703 O O . CYS A 1 90 ? 7.646 -2.319 -12.490 1.00 92.88 90 CYS A O 1
ATOM 705 N N . PRO A 1 91 ? 8.849 -0.705 -13.519 1.00 93.44 91 PRO A N 1
ATOM 706 C CA . PRO A 1 91 ? 9.768 0.442 -13.567 1.00 93.44 91 PRO A CA 1
ATOM 707 C C . PRO A 1 91 ? 9.249 1.658 -12.784 1.00 93.44 91 PRO A C 1
ATOM 709 O O . PRO A 1 91 ? 8.048 1.913 -12.763 1.00 93.44 91 PRO A O 1
ATOM 712 N N . ASN A 1 92 ? 10.145 2.377 -12.103 1.00 96.06 92 ASN A N 1
ATOM 713 C CA . ASN A 1 92 ? 9.771 3.543 -11.304 1.00 96.06 92 ASN A CA 1
ATOM 714 C C . ASN A 1 92 ? 9.786 4.812 -12.166 1.00 96.06 92 ASN A C 1
ATOM 716 O O . ASN A 1 92 ? 10.755 5.066 -12.877 1.00 96.06 92 ASN A O 1
ATOM 720 N N . PHE A 1 93 ? 8.747 5.636 -12.059 1.00 95.38 93 PHE A N 1
ATOM 721 C CA . PHE A 1 93 ? 8.592 6.865 -12.837 1.00 95.38 93 PHE A CA 1
ATOM 722 C C . PHE A 1 93 ? 9.710 7.893 -12.587 1.00 95.38 93 PHE A C 1
ATOM 724 O O . PHE A 1 93 ? 10.191 8.519 -13.528 1.00 95.38 93 PHE A O 1
ATOM 731 N N . PHE A 1 94 ? 10.134 8.083 -11.331 1.00 93.88 94 PHE A N 1
ATOM 732 C CA . PHE A 1 94 ? 11.157 9.076 -10.963 1.00 93.88 94 PHE A CA 1
ATOM 733 C C . PHE A 1 94 ? 12.584 8.524 -10.989 1.00 93.88 94 PHE A C 1
ATOM 735 O O . PHE A 1 94 ? 13.537 9.298 -11.097 1.00 93.88 94 PHE A O 1
ATOM 742 N N . ARG A 1 95 ? 12.726 7.204 -10.853 1.00 95.00 95 ARG A N 1
ATOM 743 C CA . ARG A 1 95 ? 14.002 6.481 -10.860 1.00 95.00 95 ARG A CA 1
ATOM 744 C C . ARG A 1 95 ? 13.977 5.347 -11.895 1.00 95.00 95 ARG A C 1
ATOM 746 O O . ARG A 1 95 ? 14.080 4.179 -11.508 1.00 95.00 95 ARG A O 1
ATOM 753 N N . PRO A 1 96 ? 13.803 5.644 -13.198 1.00 94.00 96 PRO A N 1
ATOM 754 C CA . PRO A 1 96 ? 13.756 4.619 -14.244 1.00 94.00 96 PRO A CA 1
ATOM 755 C C . PRO A 1 96 ? 15.064 3.820 -14.367 1.00 94.00 96 PRO A C 1
ATOM 757 O O . PRO A 1 96 ? 15.075 2.737 -14.948 1.00 94.00 96 PRO A O 1
ATOM 760 N N . GLU A 1 97 ? 16.166 4.336 -13.823 1.00 93.94 97 GLU A N 1
ATOM 761 C CA . GLU A 1 97 ? 17.462 3.669 -13.741 1.00 93.94 97 GLU A CA 1
ATOM 762 C C . GLU A 1 97 ? 17.524 2.546 -12.693 1.00 93.94 97 GLU A C 1
ATOM 764 O O . GLU A 1 97 ? 18.415 1.695 -12.769 1.00 93.94 97 GLU A O 1
ATOM 769 N N . HIS A 1 98 ? 16.599 2.513 -11.723 1.00 93.31 98 HIS A N 1
ATOM 770 C CA . HIS A 1 98 ? 16.586 1.473 -10.695 1.00 93.31 98 HIS A CA 1
ATOM 771 C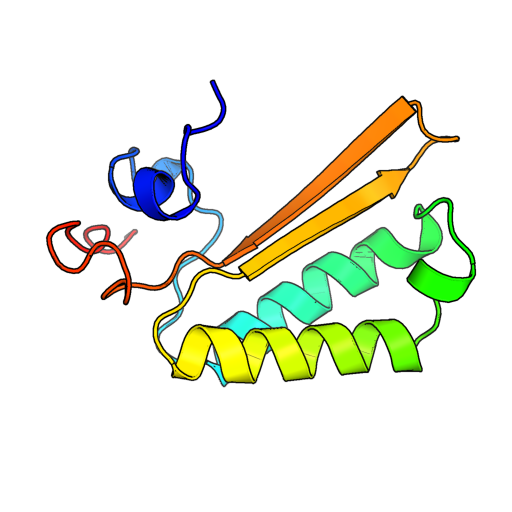 C . HIS A 1 98 ? 16.051 0.159 -11.276 1.00 93.31 98 HIS A C 1
ATOM 773 O O . HIS A 1 98 ? 14.935 0.121 -11.798 1.00 93.31 98 HIS A O 1
ATOM 779 N N . PRO A 1 99 ? 16.808 -0.950 -11.181 1.00 89.56 99 PRO A N 1
ATOM 780 C CA . PRO A 1 99 ? 16.372 -2.219 -11.741 1.00 89.56 99 PRO A CA 1
ATOM 781 C C . PRO A 1 99 ? 15.233 -2.821 -10.917 1.00 89.56 99 PRO A C 1
ATOM 783 O O . PRO A 1 99 ? 15.229 -2.745 -9.687 1.00 89.56 99 PRO A O 1
ATOM 786 N N . CYS A 1 100 ? 14.311 -3.517 -11.585 1.00 88.31 100 CYS A N 1
ATOM 787 C CA . CYS A 1 100 ? 13.309 -4.296 -10.866 1.00 88.31 100 CYS A CA 1
ATOM 788 C C . CYS A 1 100 ? 13.953 -5.443 -10.087 1.00 88.31 100 CYS A C 1
ATOM 790 O O . CYS A 1 100 ? 14.909 -6.060 -10.580 1.00 88.31 100 CYS A O 1
ATOM 792 N N . PRO A 1 101 ? 13.424 -5.777 -8.894 1.00 80.81 101 PRO A N 1
ATOM 793 C CA . PRO A 1 101 ? 13.904 -6.917 -8.140 1.00 80.81 101 PRO A CA 1
ATOM 794 C C . PRO A 1 101 ? 13.812 -8.166 -9.015 1.00 80.81 101 PRO A C 1
ATOM 796 O O . PRO A 1 101 ? 12.768 -8.466 -9.598 1.00 80.81 101 PRO A O 1
ATOM 799 N N . LYS A 1 102 ? 14.916 -8.910 -9.126 1.00 70.69 102 LYS A N 1
ATOM 800 C CA . LYS A 1 102 ? 14.884 -10.231 -9.765 1.00 70.69 102 LYS A CA 1
ATOM 801 C C . LYS A 1 102 ? 13.899 -11.084 -8.967 1.00 70.69 102 LYS A C 1
ATOM 803 O O . LYS A 1 102 ? 14.029 -11.125 -7.746 1.00 70.69 102 LYS A O 1
ATOM 808 N N . ARG A 1 103 ? 12.925 -11.700 -9.655 1.00 57.28 103 ARG A N 1
ATOM 809 C CA . ARG A 1 103 ? 11.798 -12.442 -9.055 1.00 57.28 103 ARG A CA 1
ATOM 810 C C . ARG A 1 103 ? 12.214 -13.155 -7.770 1.00 57.28 103 ARG A C 1
ATOM 812 O O . ARG A 1 103 ? 13.141 -13.968 -7.796 1.00 57.28 103 ARG A O 1
ATOM 819 N N . LEU A 1 104 ? 11.503 -12.863 -6.683 1.00 54.19 104 LEU A N 1
ATOM 820 C CA . LEU A 1 104 ? 11.493 -13.737 -5.518 1.00 54.19 104 LEU A CA 1
ATOM 821 C C . LEU A 1 104 ? 10.949 -15.087 -6.000 1.00 54.19 104 LEU A C 1
ATOM 823 O O . LEU A 1 104 ? 9.857 -15.141 -6.563 1.00 54.19 104 LEU A O 1
ATOM 827 N N . ARG A 1 105 ? 11.775 -16.130 -5.910 1.00 43.25 105 ARG A N 1
ATOM 828 C CA . ARG A 1 105 ? 11.342 -17.512 -6.136 1.00 43.25 105 ARG A CA 1
ATOM 829 C C . ARG A 1 105 ? 10.651 -18.034 -4.891 1.00 43.25 105 ARG A C 1
ATOM 831 O O . ARG A 1 105 ? 11.147 -17.697 -3.793 1.00 43.25 105 ARG A O 1
#

Mean predicted aligned error: 3.85 Å